Protein AF-A0AA39SAM7-F1 (afdb_monomer)

Foldseek 3Di:
DAKEKEKDQCQCQAVVHHDPPPPDDRIDIFIQDDDPVVVVVDDPVVVVVSVVVRRVPCHNVNSVVVVVVCVVPPDDDPQEDPVVRYAYEDEDQPDPQQVDDPPPHTDPDDDDDPVNAYARYWYWHNDDVPPRDIDIDHHHDPVVVVVQVVDPVNCVNPD

Nearest PDB structures (foldseek):
  6wao-assembly1_A  TM=9.197E-01  e=1.819E-10  Arabidopsis thaliana
  6wao-assembly1_B  TM=9.295E-01  e=3.252E-10  Arabidopsis thaliana
  6dd2-assembly2_B  TM=8.572E-01  e=1.061E-08  Selaginella moellendorffii
  8dqq-assembly1_B  TM=7.429E-01  e=1.371E-05  Arabidopsis thaliana
  8dqp-assembly1_B  TM=7.815E-01  e=7.344E-05  Arabidopsis thaliana

Radius of gyration: 17.54 Å; Cα contacts (8 Å, |Δi|>4): 197; chains: 1; bounding box: 41×41×41 Å

Mean predicted aligned error: 3.49 Å

Solvent-accessible surface area (backbone atoms only — not comparable to full-atom values): 9664 Å² total; per-residue (Å²): 112,32,36,45,27,39,64,41,76,39,38,84,40,34,83,80,57,50,61,93,78,61,83,70,94,50,66,48,77,49,76,44,74,46,50,59,70,58,60,74,75,47,60,71,66,58,59,52,47,53,53,48,53,54,62,69,65,56,36,36,68,48,53,51,49,53,50,53,55,34,73,76,53,76,72,80,82,86,81,58,31,92,82,77,38,36,38,40,44,37,81,47,46,85,50,71,71,63,71,59,56,91,82,83,52,66,56,90,77,88,83,83,63,73,94,74,66,42,41,30,29,34,36,37,32,47,32,89,84,75,79,79,51,68,42,72,53,75,35,55,52,69,72,60,43,52,53,55,73,68,30,68,78,60,49,74,80,57,132

Sequence (159 aa):
MTTFRMAVNCRHRLEPRLDPFYFGNAIQSIPTIAPAEELLSRDLSWGAGLLHKNVVAHSDATVRRGVAGWESEPRLFPLGNFDGASITMGSSPRFPMYNNDFGWGRPLAVRSGRANKFDGKISAFPGREENGSVDLEVVLAPDTMAALEDDFEFMQYVS

Secondary structure (DSSP, 8-state):
-EEEEEEEE-TTTSSSPPPTT--S--EEEEEEEE-HHHHHHS-HHHHHHHHHHHHHH--HHHHHHHHHHHHHS------S-TTS-EEEEEE-TTS-GGG--SSS-S-S-----GGG--TTEEEEEE-TTSSS-EEEEEE--HHHHHHHHT-HHHHTT--

pLDDT: mean 94.6, std 3.36, range [80.38, 98.31]

InterPro domains:
  IPR023213 Chloramphenicol acetyltransferase-like domain superfamily [G3DSA:3.30.559.10] (1-155)
  IPR051283 Secondary metabolite acyltransferase [PTHR31896] (2-156)

Structure (mmCIF, N/CA/C/O backbone):
data_AF-A0AA39SAM7-F1
#
_entry.id   AF-A0AA39SAM7-F1
#
loop_
_atom_site.group_PDB
_atom_site.id
_atom_site.type_symbol
_atom_site.label_atom_id
_atom_site.label_alt_id
_atom_site.label_comp_id
_atom_site.label_asym_id
_atom_site.label_entity_id
_atom_site.label_seq_id
_atom_site.pdbx_PDB_ins_code
_atom_site.Cartn_x
_atom_site.Cartn_y
_atom_site.Cartn_z
_atom_site.occupancy
_atom_site.B_iso_or_equiv
_atom_site.auth_seq_id
_atom_site.auth_comp_id
_atom_site.auth_asym_id
_atom_site.auth_atom_id
_atom_site.pdbx_PDB_model_num
ATOM 1 N N . MET A 1 1 ? -11.788 16.789 0.415 1.00 94.19 1 MET A N 1
ATOM 2 C CA . MET A 1 1 ? -11.473 15.570 -0.361 1.00 94.19 1 MET A CA 1
ATOM 3 C C . MET A 1 1 ? -10.623 14.675 0.512 1.00 94.19 1 MET A C 1
ATOM 5 O O . MET A 1 1 ? -9.791 15.212 1.227 1.00 94.19 1 MET A O 1
ATOM 9 N N . THR A 1 2 ? -10.824 13.364 0.465 1.00 95.94 2 THR A N 1
ATOM 10 C CA . THR A 1 2 ? -9.931 12.379 1.082 1.00 95.94 2 THR A CA 1
ATOM 11 C C . THR A 1 2 ? -9.099 11.701 -0.000 1.00 95.94 2 THR A C 1
ATOM 13 O O . THR A 1 2 ? -9.538 11.571 -1.147 1.00 95.94 2 THR A O 1
ATOM 16 N N . THR A 1 3 ? -7.881 11.289 0.347 1.00 96.44 3 THR A N 1
ATOM 17 C CA . THR A 1 3 ? -6.936 10.669 -0.584 1.00 96.44 3 THR A CA 1
ATOM 18 C C . THR A 1 3 ? -6.468 9.322 -0.050 1.00 96.44 3 THR A C 1
ATOM 20 O O . THR A 1 3 ? -5.886 9.240 1.026 1.00 96.44 3 THR A O 1
ATOM 23 N N . PHE A 1 4 ? -6.627 8.264 -0.842 1.00 96.50 4 PHE A N 1
ATOM 24 C CA . PHE A 1 4 ? -6.044 6.954 -0.566 1.00 96.50 4 PHE A CA 1
ATOM 25 C C . PHE A 1 4 ? -4.927 6.656 -1.569 1.00 96.50 4 PHE A C 1
ATOM 27 O O . PHE A 1 4 ? -5.167 6.532 -2.773 1.00 96.50 4 PHE A O 1
ATOM 34 N N . ARG A 1 5 ? -3.686 6.550 -1.091 1.00 95.81 5 ARG A N 1
ATOM 35 C CA . ARG A 1 5 ? -2.494 6.301 -1.912 1.00 95.81 5 ARG A CA 1
ATOM 36 C C . ARG A 1 5 ? -2.093 4.836 -1.827 1.00 95.81 5 ARG A C 1
ATOM 38 O O . ARG A 1 5 ? -1.664 4.374 -0.774 1.00 95.81 5 ARG A O 1
ATOM 45 N N . MET A 1 6 ? -2.161 4.122 -2.948 1.00 94.69 6 MET A N 1
ATOM 46 C CA . MET A 1 6 ? -1.630 2.758 -3.048 1.00 94.69 6 MET A CA 1
ATOM 47 C C . MET A 1 6 ? -0.223 2.762 -3.638 1.00 94.69 6 MET A C 1
ATOM 49 O O . MET A 1 6 ? 0.039 3.462 -4.617 1.00 94.69 6 MET A O 1
ATOM 53 N N . ALA A 1 7 ? 0.667 1.942 -3.083 1.00 94.38 7 ALA A N 1
ATOM 54 C CA . ALA A 1 7 ? 1.918 1.586 -3.738 1.00 94.38 7 ALA A CA 1
ATOM 55 C C . ALA A 1 7 ? 1.677 0.487 -4.786 1.00 94.38 7 ALA A C 1
ATOM 57 O O . ALA A 1 7 ? 1.133 -0.575 -4.482 1.00 94.38 7 ALA A O 1
ATOM 58 N N . VAL A 1 8 ? 2.110 0.722 -6.022 1.00 95.44 8 VAL A N 1
ATOM 59 C CA . VAL A 1 8 ? 1.995 -0.228 -7.133 1.00 95.44 8 VAL A CA 1
ATOM 60 C C . VAL A 1 8 ? 3.372 -0.737 -7.515 1.00 95.44 8 VAL A C 1
ATOM 62 O O . VAL A 1 8 ? 4.281 0.049 -7.754 1.00 95.44 8 VAL A O 1
ATOM 65 N N . ASN A 1 9 ? 3.516 -2.059 -7.611 1.00 95.38 9 ASN A N 1
ATOM 66 C CA . ASN A 1 9 ? 4.702 -2.691 -8.180 1.00 95.38 9 ASN A CA 1
ATOM 67 C C . ASN A 1 9 ? 4.675 -2.552 -9.710 1.00 95.38 9 ASN A C 1
ATOM 69 O O . ASN A 1 9 ? 3.797 -3.111 -10.367 1.00 95.38 9 ASN A O 1
ATOM 73 N N . CYS A 1 10 ? 5.640 -1.830 -10.273 1.00 97.19 10 CYS A N 1
ATOM 74 C CA . CYS A 1 10 ? 5.711 -1.537 -11.703 1.00 97.19 10 CYS A CA 1
ATOM 75 C C . CYS A 1 10 ? 6.446 -2.619 -12.511 1.00 97.19 10 CYS A C 1
ATOM 77 O O . CYS A 1 10 ? 6.347 -2.614 -13.734 1.00 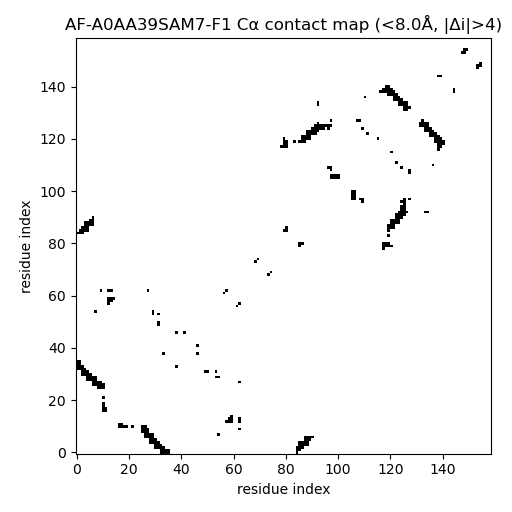97.19 10 CYS A O 1
ATOM 79 N N . ARG A 1 11 ? 7.151 -3.566 -11.867 1.00 96.69 11 ARG A N 1
ATOM 80 C CA . ARG A 1 11 ? 8.005 -4.558 -12.562 1.00 96.69 11 ARG A CA 1
ATOM 81 C C . ARG A 1 11 ? 7.265 -5.352 -13.637 1.00 96.69 11 ARG A C 1
ATOM 83 O O . ARG A 1 11 ? 7.768 -5.508 -14.742 1.00 96.69 11 ARG A O 1
ATOM 90 N N . HIS A 1 12 ? 6.058 -5.810 -13.315 1.00 95.56 12 HIS A N 1
ATOM 91 C CA . HIS A 1 12 ? 5.212 -6.606 -14.209 1.00 95.56 12 HIS A CA 1
ATOM 92 C C . HIS A 1 12 ? 4.308 -5.757 -15.116 1.00 95.56 12 HIS A C 1
ATOM 94 O O . HIS A 1 12 ? 3.526 -6.319 -15.877 1.00 95.56 12 HIS A O 1
ATOM 100 N N . ARG A 1 13 ? 4.356 -4.425 -14.984 1.00 96.38 13 ARG A N 1
ATOM 101 C CA . ARG A 1 13 ? 3.512 -3.484 -15.739 1.00 96.38 13 ARG A CA 1
ATOM 102 C C . ARG A 1 13 ? 4.235 -2.840 -16.908 1.00 96.38 13 ARG A C 1
ATOM 104 O O . ARG A 1 13 ? 3.563 -2.330 -17.793 1.00 96.38 13 ARG A O 1
ATOM 111 N N . LEU A 1 14 ? 5.563 -2.815 -16.862 1.00 97.44 14 LEU A N 1
ATOM 112 C CA . LEU A 1 14 ? 6.403 -2.318 -17.941 1.00 97.44 14 LEU A CA 1
ATOM 113 C C . LEU A 1 14 ? 6.487 -3.343 -19.072 1.00 97.44 14 LEU A C 1
ATOM 115 O O . LEU A 1 14 ? 6.446 -4.544 -18.814 1.00 97.44 14 LEU A O 1
ATOM 119 N N . GLU A 1 15 ? 6.658 -2.859 -20.299 1.00 97.12 15 GLU A N 1
ATOM 120 C CA . GLU A 1 15 ? 6.979 -3.689 -21.459 1.00 97.12 15 GLU A CA 1
ATOM 121 C C . GLU A 1 15 ? 8.267 -3.182 -22.144 1.00 97.12 15 GLU A C 1
ATOM 123 O O . GLU A 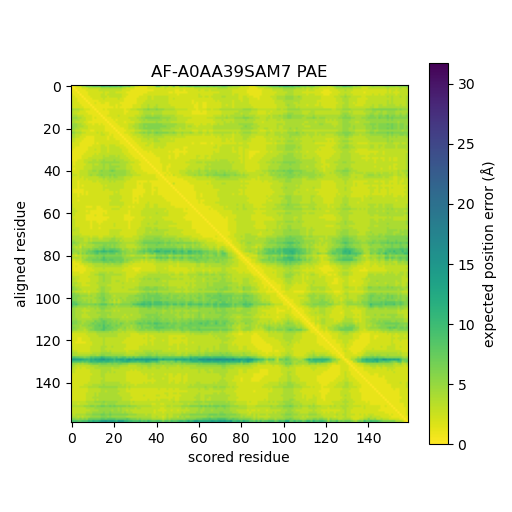1 15 ? 8.315 -2.019 -22.562 1.00 97.12 15 GLU A O 1
ATOM 128 N N . PRO A 1 16 ? 9.336 -4.005 -22.228 1.00 96.62 16 PRO A N 1
ATOM 129 C CA . PRO A 1 16 ? 9.445 -5.348 -21.651 1.00 96.62 16 PRO A CA 1
ATOM 130 C C . PRO A 1 16 ? 9.396 -5.320 -20.117 1.00 96.62 16 PRO A C 1
ATOM 132 O O . PRO A 1 16 ? 9.840 -4.358 -19.481 1.00 96.62 16 PRO A O 1
ATOM 135 N N . ARG A 1 17 ? 8.858 -6.392 -19.527 1.00 97.62 17 ARG A N 1
ATOM 136 C CA . ARG A 1 17 ? 8.807 -6.558 -18.068 1.00 97.62 17 ARG A CA 1
ATOM 137 C C . ARG A 1 17 ? 10.206 -6.494 -17.473 1.00 97.62 17 ARG A C 1
ATOM 139 O O . ARG A 1 17 ? 11.160 -7.024 -18.042 1.00 97.62 17 ARG A O 1
ATOM 146 N N . LEU A 1 18 ? 10.313 -5.876 -16.299 1.00 97.31 18 LEU A N 1
ATOM 147 C CA . LEU A 1 18 ? 11.555 -5.925 -15.536 1.00 97.31 18 LEU A CA 1
ATOM 148 C C . LEU A 1 18 ? 11.791 -7.341 -15.016 1.00 97.31 18 LEU A C 1
ATOM 150 O O . LEU A 1 18 ? 10.842 -8.084 -14.749 1.00 97.31 18 LEU A O 1
ATOM 154 N N . ASP A 1 19 ? 13.066 -7.670 -14.821 1.00 96.44 19 ASP A N 1
ATOM 155 C CA . ASP A 1 19 ? 13.468 -8.926 -14.203 1.00 96.44 19 ASP A CA 1
ATOM 156 C C . ASP A 1 19 ? 12.748 -9.114 -12.848 1.00 96.44 19 ASP A C 1
ATOM 158 O O . ASP A 1 19 ? 12.694 -8.165 -12.048 1.00 96.44 19 ASP A O 1
ATOM 162 N N . PRO A 1 20 ? 12.179 -10.301 -12.559 1.00 92.00 20 PRO A N 1
ATOM 163 C CA . PRO A 1 20 ? 11.525 -10.574 -11.280 1.00 92.00 20 PRO A CA 1
ATOM 164 C C . PRO A 1 20 ? 12.414 -10.303 -10.057 1.00 92.00 20 PRO A C 1
ATOM 166 O O . PRO A 1 20 ? 11.898 -9.916 -9.007 1.00 92.00 20 PRO A O 1
ATOM 169 N N . PHE A 1 21 ? 13.733 -10.449 -10.203 1.00 93.81 21 PHE A N 1
ATOM 170 C CA . PHE A 1 21 ? 14.752 -10.217 -9.180 1.00 93.81 21 PHE A CA 1
ATOM 171 C C . PHE A 1 21 ? 15.395 -8.827 -9.256 1.00 93.81 21 PHE A C 1
ATOM 173 O O . PHE A 1 21 ? 16.347 -8.554 -8.523 1.00 93.81 21 PHE A O 1
ATOM 180 N N . TYR A 1 22 ? 14.883 -7.911 -10.088 1.00 96.31 22 TYR A N 1
ATOM 181 C CA . TYR A 1 22 ? 15.330 -6.519 -10.090 1.00 96.31 22 TYR A CA 1
ATOM 182 C C . TYR A 1 22 ? 15.210 -5.922 -8.680 1.00 96.31 22 TYR A C 1
ATOM 184 O O . TYR A 1 22 ? 14.101 -5.704 -8.178 1.00 96.31 22 TYR A O 1
ATOM 192 N N . PHE A 1 23 ? 16.351 -5.643 -8.043 1.00 94.88 23 PHE A N 1
ATOM 193 C CA . PHE A 1 23 ? 16.403 -5.233 -6.635 1.00 94.88 23 PHE A CA 1
ATOM 194 C C . PHE A 1 23 ? 16.131 -3.733 -6.420 1.00 94.88 23 PHE A C 1
ATOM 196 O O . PHE A 1 23 ? 15.889 -3.305 -5.293 1.00 94.88 23 PHE A O 1
ATOM 203 N N . GLY A 1 24 ? 16.149 -2.930 -7.488 1.00 96.56 24 GLY A N 1
ATOM 204 C CA . GLY A 1 24 ? 15.934 -1.487 -7.406 1.00 96.56 24 GLY A CA 1
ATOM 205 C C . GLY A 1 24 ? 14.481 -1.080 -7.134 1.00 96.56 24 GLY A C 1
ATOM 206 O O . GLY A 1 24 ? 13.555 -1.895 -7.057 1.00 96.56 24 GLY A O 1
ATOM 207 N N . ASN A 1 25 ? 14.256 0.229 -7.026 1.00 94.69 25 ASN A N 1
ATOM 208 C CA . ASN A 1 25 ? 12.919 0.788 -6.850 1.00 94.69 25 ASN A CA 1
ATOM 209 C C . ASN A 1 25 ? 12.159 0.792 -8.182 1.00 94.69 25 ASN A C 1
ATOM 211 O O . ASN A 1 25 ? 12.452 1.574 -9.077 1.00 94.69 25 ASN A O 1
ATOM 215 N N . ALA A 1 26 ? 11.153 -0.070 -8.288 1.00 96.19 26 ALA A N 1
ATOM 216 C CA . ALA A 1 26 ? 10.192 -0.096 -9.390 1.00 96.19 26 ALA A CA 1
ATOM 217 C C . ALA A 1 26 ? 8.776 -0.041 -8.809 1.00 96.19 26 ALA A C 1
ATOM 219 O O . ALA A 1 26 ? 7.999 -0.994 -8.911 1.00 96.19 26 ALA A O 1
ATOM 220 N N . ILE A 1 27 ? 8.493 1.057 -8.111 1.00 94.88 27 ILE A N 1
ATOM 221 C CA . ILE A 1 27 ? 7.217 1.316 -7.454 1.00 94.88 27 ILE A CA 1
ATOM 222 C C . ILE A 1 27 ? 6.740 2.731 -7.769 1.00 94.88 27 ILE A C 1
ATOM 224 O O . ILE A 1 27 ? 7.549 3.651 -7.871 1.00 94.88 27 ILE A O 1
ATOM 228 N N . GLN A 1 28 ? 5.430 2.913 -7.884 1.00 95.38 28 GLN A N 1
ATOM 229 C CA . GLN A 1 28 ? 4.807 4.233 -7.979 1.00 95.38 28 GLN A CA 1
ATOM 230 C C . GLN A 1 28 ? 3.630 4.333 -7.012 1.00 95.38 28 GLN A C 1
ATOM 232 O O . GLN A 1 28 ? 3.009 3.331 -6.656 1.00 95.38 28 GLN A O 1
ATOM 237 N N . SER A 1 29 ? 3.337 5.553 -6.570 1.00 94.12 29 SER A N 1
ATOM 238 C CA . SER A 1 29 ? 2.155 5.844 -5.765 1.00 94.12 29 SER A CA 1
ATOM 239 C C . SER A 1 29 ? 1.012 6.276 -6.672 1.00 94.12 29 SER A C 1
ATOM 241 O O . SER A 1 29 ? 1.179 7.207 -7.461 1.00 94.12 29 SER A O 1
ATOM 243 N N . ILE A 1 30 ? -0.145 5.629 -6.540 1.00 95.00 30 ILE A N 1
ATOM 244 C CA . ILE A 1 30 ? -1.366 6.012 -7.251 1.00 95.00 30 ILE A CA 1
ATOM 245 C C . ILE A 1 30 ? -2.395 6.571 -6.254 1.00 95.00 30 ILE A C 1
ATOM 247 O O . ILE A 1 30 ? -2.932 5.823 -5.432 1.00 95.00 30 ILE A O 1
ATOM 251 N N . PRO A 1 31 ? -2.643 7.894 -6.247 1.00 94.94 31 PRO A N 1
ATOM 252 C CA . PRO A 1 31 ? -3.681 8.480 -5.410 1.00 94.94 31 PRO A CA 1
ATOM 253 C C . PRO A 1 31 ? -5.062 8.207 -6.006 1.00 94.94 31 PRO A C 1
ATOM 255 O O . PRO A 1 31 ? -5.274 8.372 -7.207 1.00 94.94 31 PRO A O 1
ATOM 258 N N . THR A 1 32 ? -6.003 7.820 -5.154 1.00 97.25 32 THR A N 1
ATOM 259 C CA . THR A 1 32 ? -7.440 7.765 -5.445 1.00 97.25 32 THR A CA 1
ATOM 260 C C . THR A 1 32 ? -8.122 8.784 -4.546 1.00 97.25 32 THR A C 1
ATOM 262 O O . THR A 1 32 ? -7.844 8.802 -3.349 1.00 97.25 32 THR A O 1
ATOM 265 N N . ILE A 1 33 ? -8.956 9.651 -5.114 1.00 97.00 33 ILE A N 1
ATOM 266 C CA . ILE A 1 33 ? -9.545 10.794 -4.408 1.00 97.00 33 ILE A CA 1
ATOM 267 C C . ILE A 1 33 ? -11.065 10.664 -4.441 1.00 97.00 33 ILE A C 1
ATOM 269 O O . ILE A 1 33 ? -11.623 10.348 -5.491 1.00 97.00 33 ILE A O 1
ATOM 273 N N . ALA A 1 34 ? -11.715 10.935 -3.312 1.00 97.81 34 ALA A N 1
ATOM 274 C CA . ALA A 1 34 ? -13.168 11.020 -3.211 1.00 97.81 34 ALA A CA 1
ATOM 275 C C . ALA A 1 34 ? -13.589 12.058 -2.150 1.00 97.81 34 ALA A C 1
ATOM 277 O O . ALA A 1 34 ? -12.806 12.386 -1.253 1.00 97.81 34 ALA A O 1
ATOM 278 N N . PRO A 1 35 ? -14.808 12.614 -2.214 1.00 97.56 35 PRO A N 1
ATOM 279 C CA . PRO A 1 35 ? -15.399 13.328 -1.087 1.00 97.56 35 PRO A CA 1
ATOM 280 C C . PRO A 1 35 ? -15.626 12.378 0.100 1.00 97.56 35 PRO A C 1
ATOM 282 O O . PRO A 1 35 ? -16.055 11.241 -0.089 1.00 97.56 35 PRO A O 1
ATOM 285 N N . ALA A 1 36 ? -15.382 12.848 1.328 1.00 96.19 36 ALA A N 1
ATOM 286 C CA . ALA A 1 36 ? -15.630 12.044 2.531 1.00 96.19 36 ALA A CA 1
ATOM 287 C C . ALA A 1 36 ? -17.114 11.662 2.650 1.00 96.19 36 ALA A C 1
ATOM 289 O O . ALA A 1 36 ? -17.439 10.515 2.925 1.00 96.19 36 ALA A O 1
ATOM 290 N N . GLU A 1 37 ? -18.007 12.611 2.358 1.00 96.88 37 GLU A N 1
ATOM 291 C CA . GLU A 1 37 ? -19.458 12.394 2.337 1.00 96.88 37 GLU A CA 1
ATOM 292 C C . GLU A 1 37 ? -19.884 11.300 1.346 1.00 96.88 37 GLU A C 1
ATOM 294 O O . GLU A 1 37 ? -20.808 10.536 1.616 1.00 96.88 37 GLU A O 1
ATOM 299 N N . GLU A 1 38 ? -19.196 11.183 0.208 1.00 97.19 38 GLU A N 1
ATOM 300 C CA . GLU A 1 38 ? -19.523 10.177 -0.798 1.00 97.19 38 GLU A CA 1
ATOM 301 C C . GLU A 1 38 ? -19.018 8.799 -0.366 1.00 97.19 38 GLU A C 1
ATOM 303 O O . GLU A 1 38 ? -19.735 7.819 -0.519 1.00 97.19 38 GLU A O 1
ATOM 308 N N . LEU A 1 39 ? -17.834 8.720 0.250 1.00 96.00 39 LEU A N 1
ATOM 309 C CA . LEU A 1 39 ? -17.346 7.471 0.842 1.00 96.00 39 LEU A CA 1
ATOM 310 C C . LEU A 1 39 ? -18.263 6.963 1.961 1.00 96.00 39 LEU A C 1
ATOM 312 O O . LEU A 1 39 ? -18.526 5.769 2.010 1.00 96.00 39 LEU A O 1
ATOM 316 N N . LEU A 1 40 ? -18.764 7.854 2.821 1.00 95.38 40 LEU A N 1
ATOM 317 C CA . LEU A 1 40 ? -19.624 7.495 3.957 1.00 95.38 40 LEU A CA 1
ATOM 318 C C . LEU A 1 40 ? -21.068 7.156 3.555 1.00 95.38 40 LEU A C 1
ATOM 320 O O . LEU A 1 40 ? -21.768 6.473 4.293 1.00 95.38 40 LEU A O 1
ATOM 324 N N . SER A 1 41 ? -21.539 7.642 2.404 1.00 96.94 41 SER A N 1
ATOM 325 C CA . SER A 1 41 ? -22.912 7.404 1.929 1.00 96.94 41 SER A CA 1
ATOM 326 C C . SER A 1 41 ? -23.049 6.204 0.987 1.00 96.94 41 SER A C 1
ATOM 328 O O . SER A 1 41 ? -24.158 5.884 0.552 1.00 96.94 41 SER A O 1
ATOM 330 N N . ARG A 1 42 ? -21.940 5.543 0.638 1.00 96.81 42 ARG A N 1
ATOM 331 C CA . ARG A 1 42 ? -21.884 4.412 -0.298 1.00 96.81 42 ARG A CA 1
ATOM 332 C C . ARG A 1 42 ? -21.396 3.156 0.416 1.00 96.81 42 ARG A C 1
ATOM 334 O O . ARG A 1 42 ? -20.784 3.222 1.472 1.00 96.81 42 ARG A O 1
ATOM 341 N N . ASP A 1 43 ? -21.642 2.000 -0.189 1.00 95.75 43 ASP A N 1
ATOM 342 C CA . ASP A 1 43 ? -21.097 0.743 0.318 1.00 95.75 43 ASP A CA 1
ATOM 343 C C . ASP A 1 43 ? -19.578 0.609 0.071 1.00 95.75 43 ASP A C 1
ATOM 345 O O . ASP A 1 43 ? -18.983 1.280 -0.781 1.00 95.75 43 ASP A O 1
ATOM 349 N N . LEU A 1 44 ? -18.946 -0.327 0.789 1.00 94.75 44 LEU A N 1
ATOM 350 C CA . LEU A 1 44 ? -17.514 -0.629 0.660 1.00 94.75 44 LEU A CA 1
ATOM 351 C C . LEU A 1 44 ? -17.111 -1.019 -0.773 1.00 94.75 44 LEU A C 1
ATOM 353 O O . LEU A 1 44 ? -15.978 -0.768 -1.197 1.00 94.75 44 LEU A O 1
ATOM 357 N N . SER A 1 45 ? -18.027 -1.626 -1.537 1.00 96.88 45 SER A N 1
ATOM 358 C CA . SER A 1 45 ? -17.757 -2.083 -2.902 1.00 96.88 45 SER A CA 1
ATOM 359 C C . SER A 1 45 ? -17.538 -0.911 -3.858 1.00 96.88 45 SER A C 1
ATOM 361 O O . SER A 1 45 ? -16.704 -1.003 -4.762 1.00 96.88 45 SER A O 1
ATOM 363 N N . TRP A 1 46 ? -18.205 0.221 -3.623 1.00 97.81 46 TRP A N 1
ATOM 364 C CA . TRP A 1 46 ? -17.999 1.443 -4.389 1.00 97.81 46 TRP A CA 1
ATOM 365 C C . TRP A 1 46 ? -16.571 1.978 -4.222 1.00 97.81 46 TRP A C 1
ATOM 367 O O . TRP A 1 46 ? -15.875 2.200 -5.220 1.00 97.81 46 TRP A O 1
ATOM 377 N N . GLY A 1 47 ? -16.098 2.101 -2.976 1.00 97.00 47 GLY A N 1
ATOM 378 C CA . GLY A 1 47 ? -14.728 2.522 -2.671 1.00 97.00 47 GLY A CA 1
ATOM 379 C C . GLY A 1 47 ? -13.688 1.552 -3.242 1.00 97.00 47 GLY A C 1
ATOM 380 O O . GLY A 1 47 ? -12.752 1.967 -3.932 1.00 97.00 47 GLY A O 1
ATOM 381 N N . ALA A 1 48 ? -13.900 0.245 -3.061 1.00 97.19 48 ALA A N 1
ATOM 382 C CA . ALA A 1 48 ? -13.068 -0.791 -3.675 1.00 97.19 48 ALA A CA 1
ATOM 383 C C . ALA A 1 48 ? -13.051 -0.688 -5.212 1.00 97.19 48 ALA A C 1
ATOM 385 O O . ALA A 1 48 ? -12.002 -0.851 -5.840 1.00 97.19 48 ALA A O 1
ATOM 386 N N . GLY A 1 49 ? -14.187 -0.349 -5.824 1.00 98.31 49 GLY A N 1
ATOM 387 C CA . GLY A 1 49 ? -14.321 -0.106 -7.256 1.00 98.31 49 GLY A CA 1
ATOM 388 C C . GLY A 1 49 ? -13.491 1.082 -7.746 1.00 98.31 49 GLY A C 1
ATOM 389 O O . GLY A 1 49 ? -12.872 0.990 -8.810 1.00 98.31 49 GLY A O 1
ATOM 390 N N . LEU A 1 50 ? -13.420 2.179 -6.983 1.00 97.94 50 LEU A N 1
ATOM 391 C CA . LEU A 1 50 ? -12.550 3.319 -7.303 1.00 97.94 50 LEU A CA 1
ATOM 392 C C . LEU A 1 50 ? -11.071 2.923 -7.276 1.00 97.94 50 LEU A C 1
ATOM 394 O O . LEU A 1 50 ? -10.338 3.203 -8.230 1.00 97.94 50 LEU A O 1
ATOM 398 N N . LEU A 1 51 ? -10.649 2.220 -6.221 1.00 97.38 51 LEU A N 1
ATOM 399 C CA . LEU A 1 51 ? -9.280 1.718 -6.092 1.00 97.38 51 LEU A CA 1
ATOM 400 C C . LEU A 1 51 ? -8.933 0.775 -7.253 1.00 97.38 51 LEU A C 1
ATOM 402 O O . LEU A 1 51 ? -7.895 0.932 -7.897 1.00 97.38 51 LEU A O 1
ATOM 406 N N . HIS A 1 52 ? -9.825 -0.167 -7.570 1.00 97.75 52 HIS A N 1
ATOM 407 C CA . HIS A 1 52 ? -9.640 -1.123 -8.659 1.00 97.75 52 HIS A CA 1
ATOM 408 C C . HIS A 1 52 ? -9.481 -0.431 -10.017 1.00 97.75 52 HIS A C 1
ATOM 410 O O . HIS A 1 52 ? -8.526 -0.722 -10.740 1.00 97.75 52 HIS A O 1
ATOM 416 N N . LYS A 1 53 ? -10.361 0.525 -10.349 1.00 97.75 53 LYS A N 1
ATOM 417 C CA . LYS A 1 53 ? -10.273 1.304 -11.596 1.00 97.75 53 LYS A CA 1
ATOM 418 C C . LYS A 1 53 ? -8.913 1.991 -11.732 1.00 97.75 53 LYS A C 1
ATOM 420 O O . LYS A 1 53 ? -8.297 1.914 -12.794 1.00 97.75 53 LYS A O 1
ATOM 425 N N . ASN A 1 54 ? -8.417 2.602 -10.656 1.00 96.94 54 ASN A N 1
ATOM 426 C CA . ASN A 1 54 ? -7.117 3.272 -10.652 1.00 96.94 54 ASN A CA 1
ATOM 427 C C . ASN A 1 54 ? -5.952 2.281 -10.856 1.00 96.94 54 ASN A C 1
ATOM 429 O O . ASN A 1 54 ? -5.064 2.502 -11.679 1.00 96.94 54 ASN A O 1
ATOM 433 N N . VAL A 1 55 ? -5.989 1.132 -10.171 1.00 95.75 55 VAL A N 1
ATOM 434 C CA . VAL A 1 55 ? -4.984 0.062 -10.311 1.00 95.75 55 VAL A CA 1
ATOM 435 C C . VAL A 1 55 ? -4.961 -0.509 -11.729 1.00 95.75 55 VAL A C 1
ATOM 437 O O . VAL A 1 55 ? -3.878 -0.764 -12.258 1.00 95.75 55 VAL A O 1
ATOM 440 N N . VAL A 1 56 ? -6.116 -0.725 -12.359 1.00 96.62 56 VAL A N 1
ATOM 441 C CA . VAL A 1 56 ? -6.204 -1.257 -13.731 1.00 96.62 56 VAL A CA 1
ATOM 442 C C . VAL A 1 56 ? -5.701 -0.238 -14.756 1.00 96.62 56 VAL A C 1
ATOM 444 O O . VAL A 1 56 ? -4.964 -0.606 -15.667 1.00 96.62 56 VAL A O 1
ATOM 447 N N . ALA A 1 57 ? -6.012 1.049 -14.579 1.00 96.44 57 ALA A N 1
ATOM 448 C CA . ALA A 1 57 ? -5.587 2.117 -15.488 1.00 96.44 57 ALA A CA 1
ATOM 449 C C . ALA A 1 57 ? -4.063 2.385 -15.488 1.00 96.44 57 ALA A C 1
ATOM 451 O O . ALA A 1 57 ? -3.533 3.049 -16.388 1.00 96.44 57 ALA A O 1
ATOM 452 N N . HIS A 1 58 ? -3.331 1.881 -14.492 1.00 97.44 58 HIS A N 1
ATOM 453 C CA . HIS A 1 58 ? -1.898 2.121 -14.327 1.00 97.44 58 HIS A CA 1
ATOM 454 C C . HIS A 1 58 ? -1.017 1.231 -15.236 1.00 97.44 58 HIS A C 1
ATOM 456 O O . HIS A 1 58 ? -0.289 0.358 -14.773 1.00 97.44 58 HIS A O 1
ATOM 462 N N . SER A 1 59 ? -1.110 1.412 -16.550 1.00 97.62 59 SER A N 1
ATOM 463 C CA . SER A 1 59 ? -0.377 0.652 -17.580 1.00 97.62 59 SER A CA 1
ATOM 464 C C . SER A 1 59 ? 1.104 1.047 -17.731 1.00 97.62 59 SER A C 1
ATOM 466 O O . SER A 1 59 ? 1.536 2.034 -17.137 1.00 97.62 59 SER A O 1
ATOM 468 N N . ASP A 1 60 ? 1.864 0.332 -18.580 1.00 98.25 60 ASP A N 1
ATOM 469 C CA . ASP A 1 60 ? 3.231 0.701 -19.015 1.00 98.25 60 ASP A CA 1
ATOM 470 C C . ASP A 1 60 ? 3.326 2.188 -19.397 1.00 98.25 60 ASP A C 1
ATOM 472 O O . ASP A 1 60 ? 4.142 2.933 -18.851 1.00 98.25 60 ASP A O 1
ATOM 476 N N . ALA A 1 61 ? 2.415 2.650 -20.258 1.00 98.25 61 ALA A N 1
ATOM 477 C CA . ALA A 1 61 ? 2.369 4.041 -20.690 1.00 98.25 61 ALA A CA 1
ATOM 478 C C . ALA A 1 61 ? 2.148 5.008 -19.513 1.00 98.25 61 ALA A C 1
ATOM 480 O O . ALA A 1 61 ? 2.760 6.073 -19.466 1.00 98.25 61 ALA A O 1
ATOM 481 N N . THR A 1 62 ? 1.296 4.650 -18.546 1.00 97.75 62 THR A N 1
ATOM 482 C CA . THR A 1 62 ? 1.074 5.461 -17.340 1.00 97.75 62 THR A CA 1
ATOM 483 C C . THR A 1 62 ? 2.320 5.500 -16.453 1.00 97.75 62 THR A C 1
ATOM 485 O O . THR A 1 62 ? 2.694 6.584 -16.007 1.00 97.75 62 THR A O 1
ATOM 488 N N . VAL A 1 63 ? 3.000 4.364 -16.258 1.00 98.00 63 VAL A N 1
ATOM 489 C CA . VAL A 1 63 ? 4.257 4.287 -15.495 1.00 98.00 63 VAL A CA 1
ATOM 490 C C . VAL A 1 63 ? 5.312 5.199 -16.120 1.00 98.00 63 VAL A C 1
ATOM 492 O O . VAL A 1 63 ? 5.886 6.041 -15.427 1.00 98.00 63 VAL A O 1
ATOM 495 N N . ARG A 1 64 ? 5.530 5.079 -17.436 1.00 97.94 64 ARG A N 1
ATOM 496 C CA . ARG A 1 64 ? 6.524 5.867 -18.184 1.00 97.94 64 ARG A CA 1
ATOM 497 C C . ARG A 1 64 ? 6.212 7.359 -18.179 1.00 97.94 64 ARG A C 1
ATOM 499 O O . ARG A 1 64 ? 7.117 8.156 -17.960 1.00 97.94 64 ARG A O 1
ATOM 506 N N . ARG A 1 65 ? 4.939 7.748 -18.338 1.00 97.81 65 ARG A N 1
ATOM 507 C CA . ARG A 1 65 ? 4.516 9.151 -18.169 1.00 97.81 65 ARG A CA 1
ATOM 508 C C . ARG A 1 65 ? 4.799 9.665 -16.759 1.00 97.81 65 ARG A C 1
ATOM 510 O O . ARG A 1 65 ? 5.227 10.804 -16.614 1.00 97.81 65 ARG A O 1
ATOM 517 N N . GLY A 1 66 ? 4.580 8.838 -15.736 1.00 95.69 66 GLY A N 1
ATOM 518 C CA . GLY A 1 66 ? 4.906 9.175 -14.351 1.00 95.69 66 GLY A CA 1
ATOM 519 C C . GLY A 1 66 ? 6.399 9.436 -14.143 1.00 95.69 66 GLY A C 1
ATOM 520 O O . GLY A 1 66 ? 6.752 10.407 -13.478 1.00 95.69 66 GLY A O 1
ATOM 521 N N . VAL A 1 67 ? 7.264 8.617 -14.754 1.00 96.38 67 VAL A N 1
ATOM 522 C CA . VAL A 1 67 ? 8.723 8.818 -14.741 1.00 96.38 67 VAL A CA 1
ATOM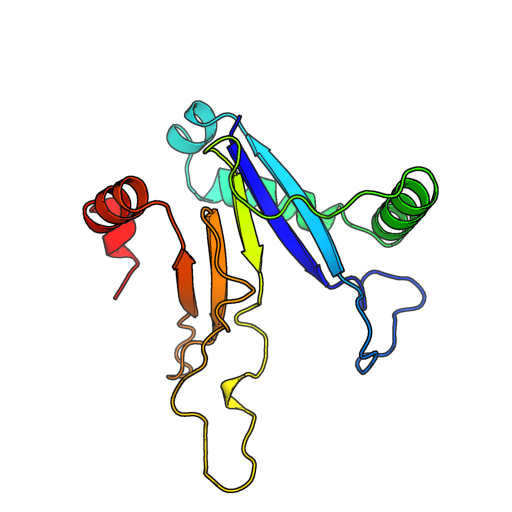 523 C C . VAL A 1 67 ? 9.094 10.117 -15.452 1.00 96.38 67 VAL A C 1
ATOM 525 O O . VAL A 1 67 ? 9.702 10.977 -14.828 1.00 96.38 67 VAL A O 1
ATOM 528 N N . ALA A 1 68 ? 8.646 10.310 -16.696 1.00 97.88 68 ALA A N 1
ATOM 529 C CA . ALA A 1 68 ? 8.954 11.514 -17.471 1.00 97.88 68 ALA A CA 1
ATOM 530 C C . ALA A 1 68 ? 8.495 12.802 -16.764 1.00 97.88 68 ALA A C 1
ATOM 532 O O . ALA A 1 68 ? 9.224 13.788 -16.726 1.00 97.88 68 ALA A O 1
ATOM 533 N N . GLY A 1 69 ? 7.305 12.784 -16.152 1.00 96.62 69 GLY A N 1
ATOM 534 C CA . GLY A 1 69 ? 6.789 13.919 -15.386 1.00 96.62 69 GLY A CA 1
ATOM 535 C C . GLY A 1 69 ? 7.539 14.179 -14.075 1.00 96.62 69 GLY A C 1
ATOM 536 O O . GLY A 1 69 ? 7.530 15.301 -13.576 1.00 96.62 69 GLY A O 1
ATOM 537 N N . TRP A 1 70 ? 8.175 13.163 -13.486 1.00 95.75 70 TRP A N 1
ATOM 538 C CA . TRP A 1 70 ? 9.076 13.359 -12.349 1.00 95.75 70 TRP A CA 1
ATOM 539 C C . TRP A 1 70 ? 10.453 13.855 -12.802 1.00 95.75 70 TRP A C 1
ATOM 541 O O . TRP A 1 70 ? 11.013 14.725 -12.153 1.00 95.75 70 TRP A O 1
ATOM 551 N N . GLU A 1 71 ? 10.982 13.369 -13.924 1.00 97.00 71 GLU A N 1
ATOM 552 C CA . GLU A 1 71 ? 12.256 13.840 -14.486 1.00 97.00 71 GLU A CA 1
ATOM 553 C C . GLU A 1 71 ? 12.189 15.312 -14.917 1.00 97.00 71 GLU A C 1
ATOM 555 O O . GLU A 1 71 ? 13.155 16.049 -14.729 1.00 97.00 71 GLU A O 1
ATOM 560 N N . SER A 1 72 ? 11.045 15.762 -15.451 1.00 98.12 72 SER A N 1
ATOM 561 C CA . SER A 1 72 ? 10.836 17.167 -15.821 1.00 98.12 72 SER A CA 1
ATOM 562 C C . SER A 1 72 ? 10.657 18.096 -14.620 1.00 98.12 72 SER A C 1
ATOM 564 O O . SER A 1 72 ? 11.017 19.267 -14.693 1.00 98.12 72 SER A O 1
ATOM 566 N N . GLU A 1 73 ? 10.071 17.592 -13.531 1.00 97.12 73 GLU A N 1
ATOM 567 C CA . GLU A 1 73 ? 9.819 18.357 -12.307 1.00 97.12 73 GLU A CA 1
ATOM 568 C C . GLU A 1 73 ? 10.042 17.470 -11.067 1.00 97.12 73 GLU A C 1
ATOM 570 O O . GLU A 1 73 ? 9.089 16.925 -10.480 1.00 97.12 73 GLU A O 1
ATOM 575 N N . PRO A 1 74 ? 11.318 17.285 -10.672 1.00 95.31 74 PRO A N 1
ATOM 576 C CA . PRO A 1 74 ? 11.666 16.410 -9.568 1.00 95.31 74 PRO A CA 1
ATOM 577 C C . PRO A 1 74 ? 11.077 16.916 -8.261 1.00 95.31 74 PRO A C 1
ATOM 579 O O . PRO A 1 74 ? 11.257 18.066 -7.862 1.00 95.31 74 PRO A O 1
ATOM 582 N N . ARG A 1 75 ? 10.396 16.017 -7.557 1.00 92.38 75 ARG A N 1
ATOM 583 C CA . ARG A 1 75 ? 9.792 16.294 -6.253 1.00 92.38 75 ARG A CA 1
ATOM 584 C C . ARG A 1 75 ? 9.992 15.130 -5.305 1.00 92.38 75 ARG A C 1
ATOM 586 O O . ARG A 1 75 ? 10.085 13.973 -5.726 1.00 92.38 75 ARG A O 1
ATOM 593 N N . LEU A 1 76 ? 10.033 15.453 -4.018 1.00 89.50 76 LEU A N 1
ATOM 594 C CA . LEU A 1 76 ? 10.032 14.453 -2.962 1.00 89.50 76 LEU A CA 1
ATOM 595 C C . LEU A 1 76 ? 8.638 13.841 -2.828 1.00 89.50 76 LEU A C 1
ATOM 597 O O . LEU A 1 76 ? 7.621 14.499 -3.056 1.00 89.50 76 LEU A O 1
ATOM 601 N N . PHE A 1 77 ? 8.597 12.565 -2.455 1.00 84.31 77 PHE A N 1
ATOM 602 C CA . PHE A 1 77 ? 7.337 11.910 -2.141 1.00 84.31 77 PHE A CA 1
ATOM 603 C C . PHE A 1 77 ? 6.726 12.558 -0.884 1.00 84.31 77 PHE A C 1
ATOM 605 O O . PHE A 1 77 ? 7.433 12.667 0.122 1.00 84.31 77 PHE A O 1
ATOM 612 N N . PRO A 1 78 ? 5.449 12.991 -0.909 1.00 82.50 78 PRO A N 1
ATOM 613 C CA . PRO A 1 78 ? 4.814 13.617 0.245 1.00 82.50 78 PRO A CA 1
ATOM 614 C C . PRO A 1 78 ? 4.520 12.556 1.312 1.00 82.50 78 PRO A C 1
ATOM 616 O O . PRO A 1 78 ? 3.474 11.910 1.299 1.00 82.50 78 PRO A O 1
ATOM 619 N N . LEU A 1 79 ? 5.482 12.342 2.210 1.00 83.50 79 LEU A N 1
ATOM 620 C CA . LEU A 1 79 ? 5.352 11.462 3.369 1.00 83.50 79 LEU A CA 1
ATOM 621 C C . LEU A 1 79 ? 4.563 12.170 4.470 1.00 83.50 79 LEU A C 1
ATOM 623 O O . LEU A 1 79 ? 5.004 13.212 4.943 1.00 83.50 79 LEU A O 1
ATOM 627 N N . GLY A 1 80 ? 3.451 11.581 4.907 1.00 86.25 80 GLY A N 1
ATOM 628 C CA . GLY A 1 80 ? 2.621 12.126 5.982 1.00 86.25 80 GLY A CA 1
ATOM 629 C C . GLY A 1 80 ? 1.162 12.330 5.586 1.00 86.25 80 GLY A C 1
ATOM 630 O O . GLY A 1 80 ? 0.773 12.134 4.433 1.00 86.25 80 GLY A O 1
ATOM 631 N N . ASN A 1 81 ? 0.384 12.769 6.568 1.00 91.06 81 ASN A N 1
ATOM 632 C CA . ASN A 1 81 ? -1.026 13.121 6.459 1.00 91.06 81 ASN A CA 1
ATOM 633 C C . ASN A 1 81 ? -1.222 14.616 6.772 1.00 91.06 81 ASN A C 1
ATOM 635 O O . ASN A 1 81 ? -1.891 14.999 7.724 1.00 91.06 81 ASN A O 1
ATOM 639 N N . PHE A 1 82 ? -0.556 15.486 6.004 1.00 86.88 82 PHE A N 1
ATOM 640 C CA . PHE A 1 82 ? -0.511 16.928 6.298 1.00 86.88 82 PHE A CA 1
ATOM 641 C C . PHE A 1 82 ? -1.876 17.624 6.228 1.00 86.88 82 PHE A C 1
ATOM 643 O O . PHE A 1 82 ? -2.063 18.657 6.863 1.00 86.88 82 PHE A O 1
ATOM 650 N N . ASP A 1 83 ? -2.806 17.084 5.440 1.00 90.19 83 ASP A N 1
ATOM 651 C CA . ASP A 1 83 ? -4.167 17.601 5.284 1.00 90.19 83 ASP A CA 1
ATOM 652 C C . ASP A 1 83 ? -5.183 16.917 6.212 1.00 90.19 83 ASP A C 1
ATOM 654 O O . ASP A 1 83 ? -6.367 17.248 6.165 1.00 90.19 83 ASP A O 1
ATOM 658 N N . GLY A 1 84 ? -4.741 15.963 7.041 1.00 93.12 84 GLY A N 1
ATOM 659 C CA . GLY A 1 84 ? -5.605 15.179 7.923 1.00 93.12 84 GLY A CA 1
ATOM 660 C C . GLY A 1 84 ? -6.548 14.214 7.192 1.00 93.12 84 GLY A C 1
ATOM 661 O O . GLY A 1 84 ? -7.359 13.560 7.840 1.00 93.12 84 GLY A O 1
ATOM 662 N N . ALA A 1 85 ? -6.467 14.114 5.861 1.00 94.69 85 ALA A N 1
ATOM 663 C CA . ALA A 1 85 ? -7.425 13.402 5.016 1.00 94.69 85 ALA A CA 1
ATOM 664 C C . ALA A 1 85 ? -6.755 12.423 4.032 1.00 94.69 85 ALA A C 1
ATOM 666 O O . ALA A 1 85 ? -7.365 12.006 3.042 1.00 94.69 85 ALA A O 1
ATOM 667 N N . SER A 1 86 ? -5.501 12.054 4.289 1.00 94.75 86 SER A N 1
ATOM 668 C CA . SER A 1 86 ? -4.661 11.235 3.421 1.00 94.75 86 SER A CA 1
ATOM 669 C C . SER A 1 86 ? -4.188 9.953 4.105 1.00 94.75 86 SER A C 1
ATOM 671 O O . SER A 1 86 ? -3.497 9.980 5.119 1.00 94.75 86 SER A O 1
ATOM 673 N N . ILE A 1 87 ? -4.464 8.812 3.472 1.00 95.38 87 ILE A N 1
ATOM 674 C CA . ILE A 1 87 ? -3.951 7.499 3.871 1.00 95.38 87 ILE A CA 1
ATOM 675 C C . ILE A 1 87 ? -2.966 6.983 2.823 1.00 95.38 87 ILE A C 1
ATOM 677 O O . ILE A 1 87 ? -3.203 7.077 1.617 1.00 95.38 87 ILE A O 1
ATOM 681 N N . THR A 1 88 ? -1.856 6.400 3.277 1.00 95.56 88 THR A N 1
ATOM 682 C CA . THR A 1 88 ? -0.848 5.755 2.430 1.00 95.56 88 THR A CA 1
ATOM 683 C C . THR A 1 88 ? -0.695 4.281 2.785 1.00 95.56 88 THR A C 1
ATOM 685 O O . THR A 1 88 ? -0.140 3.929 3.825 1.00 95.56 88 THR A O 1
ATOM 688 N N . MET A 1 89 ? -1.110 3.419 1.859 1.00 94.69 89 MET A N 1
ATOM 689 C CA . MET A 1 89 ? -0.987 1.967 1.942 1.00 94.69 89 MET A CA 1
ATOM 690 C C . MET A 1 89 ? 0.346 1.509 1.338 1.00 94.69 89 MET A C 1
ATOM 692 O O . MET A 1 89 ? 0.641 1.765 0.165 1.00 94.69 89 MET A O 1
ATOM 696 N N . GLY A 1 90 ? 1.151 0.806 2.131 1.00 93.25 90 GLY A N 1
ATOM 697 C CA . GLY A 1 90 ? 2.371 0.138 1.682 1.00 93.25 90 GLY A CA 1
ATOM 698 C C . GLY A 1 90 ? 2.408 -1.342 2.055 1.00 93.25 90 GLY A C 1
ATOM 699 O O . GLY A 1 90 ? 1.506 -1.861 2.708 1.00 93.25 90 GLY A O 1
ATOM 700 N N . SER A 1 91 ? 3.500 -2.009 1.667 1.00 93.19 91 SER A N 1
ATOM 701 C CA . SER A 1 91 ? 3.642 -3.467 1.787 1.00 93.19 91 SER A CA 1
ATOM 702 C C . SER A 1 91 ? 2.526 -4.219 1.035 1.00 93.19 91 SER A C 1
ATOM 704 O O . SER A 1 91 ? 1.771 -3.636 0.256 1.00 93.19 91 SER A O 1
ATOM 706 N N . SER A 1 92 ? 2.483 -5.539 1.166 1.00 92.75 92 SER A N 1
ATOM 707 C CA . SER A 1 92 ? 1.460 -6.386 0.561 1.00 92.75 92 SER A CA 1
ATOM 708 C C . SER A 1 92 ? 1.383 -7.708 1.320 1.00 92.75 92 SER A C 1
ATOM 710 O O . SER A 1 92 ? 2.428 -8.338 1.515 1.00 92.75 92 SER A O 1
ATOM 712 N N . PRO A 1 93 ? 0.174 -8.209 1.639 1.00 92.56 93 PRO A N 1
ATOM 713 C CA . PRO A 1 93 ? 0.020 -9.528 2.244 1.00 92.56 93 PRO A CA 1
ATOM 714 C C . PRO A 1 93 ? 0.425 -10.664 1.293 1.00 92.56 93 PRO A C 1
ATOM 716 O O . PRO A 1 93 ? 0.581 -11.802 1.705 1.00 92.56 93 PRO A O 1
ATOM 719 N N . ARG A 1 94 ? 0.638 -10.362 0.006 1.00 91.69 94 ARG A N 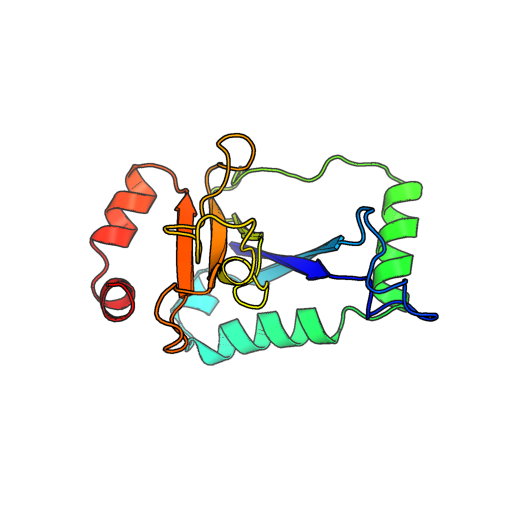1
ATOM 720 C CA . ARG A 1 94 ? 1.109 -11.331 -0.996 1.00 91.69 94 ARG A CA 1
ATOM 721 C C . ARG A 1 94 ? 2.616 -11.582 -0.937 1.00 91.69 94 ARG A C 1
ATOM 723 O O . ARG A 1 94 ? 3.111 -12.427 -1.676 1.00 91.69 94 ARG A O 1
ATOM 730 N N . PHE A 1 95 ? 3.364 -10.800 -0.160 1.00 91.31 95 PHE A N 1
ATOM 731 C CA . PHE A 1 95 ? 4.800 -11.018 -0.034 1.00 91.31 95 PHE A CA 1
ATOM 732 C C . PHE A 1 95 ? 5.081 -12.208 0.888 1.00 91.31 95 PHE A C 1
ATOM 734 O O . PHE A 1 95 ? 4.456 -12.306 1.944 1.00 91.31 95 PHE A O 1
ATOM 741 N N . PRO A 1 96 ? 6.025 -13.096 0.526 1.00 91.25 96 PRO A N 1
ATOM 742 C CA . PRO A 1 96 ? 6.262 -14.359 1.225 1.00 91.25 96 PRO A CA 1
ATOM 743 C C . PRO A 1 96 ? 7.096 -14.155 2.502 1.00 91.25 96 PRO A C 1
ATOM 745 O O . PRO A 1 96 ? 8.155 -14.750 2.676 1.00 91.25 96 PRO A O 1
ATOM 748 N N . MET A 1 97 ? 6.648 -13.270 3.395 1.00 91.88 97 MET A N 1
ATOM 749 C CA . MET A 1 97 ? 7.426 -12.828 4.557 1.00 91.88 97 MET A CA 1
ATOM 750 C C . MET A 1 97 ? 7.717 -13.974 5.536 1.00 91.88 97 MET A C 1
ATOM 752 O O . MET A 1 97 ? 8.838 -14.084 6.028 1.00 91.88 97 MET A O 1
ATOM 756 N N . TYR A 1 98 ? 6.748 -14.865 5.760 1.00 94.12 98 TYR A N 1
ATOM 757 C CA . TYR A 1 98 ? 6.905 -16.036 6.629 1.00 94.12 98 TYR A CA 1
ATOM 758 C C . TYR A 1 98 ? 7.613 -17.225 5.962 1.00 94.12 98 TYR A C 1
ATOM 760 O O . TYR A 1 98 ? 7.877 -18.215 6.635 1.00 94.12 98 TYR A O 1
ATOM 768 N N . ASN A 1 99 ? 7.972 -17.132 4.677 1.00 92.06 99 ASN A N 1
ATOM 769 C CA . ASN A 1 99 ? 8.696 -18.201 3.976 1.00 92.06 99 ASN A CA 1
ATOM 770 C C . ASN A 1 99 ? 10.221 -18.077 4.143 1.00 92.06 99 ASN A C 1
ATOM 772 O O . ASN A 1 99 ? 10.965 -18.904 3.624 1.00 92.06 99 ASN A O 1
ATOM 776 N N . ASN A 1 100 ? 10.695 -17.032 4.828 1.00 90.88 100 ASN A N 1
ATOM 777 C CA . ASN A 1 100 ? 12.116 -16.800 5.059 1.00 90.88 100 ASN A CA 1
ATOM 778 C C . ASN A 1 100 ? 12.588 -17.604 6.279 1.00 90.88 100 ASN A C 1
ATO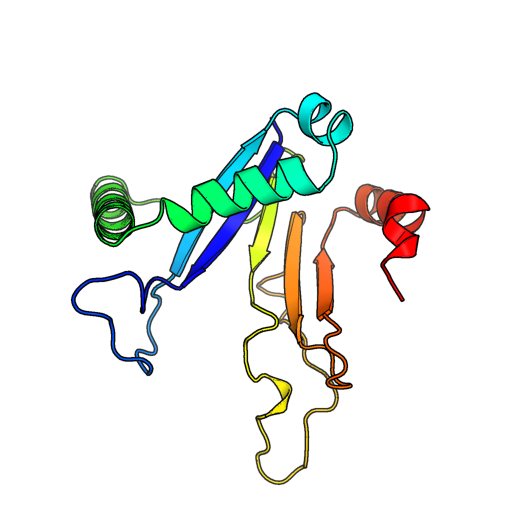M 780 O O . ASN A 1 100 ? 12.473 -17.131 7.409 1.00 90.88 100 ASN A O 1
ATOM 784 N N . ASP A 1 101 ? 13.118 -18.803 6.044 1.00 93.94 101 ASP A N 1
ATOM 785 C CA . ASP A 1 101 ? 13.780 -19.632 7.057 1.00 93.94 101 ASP A CA 1
ATOM 786 C C . ASP A 1 101 ? 15.281 -19.730 6.753 1.00 93.94 101 ASP A C 1
ATOM 788 O O . ASP A 1 101 ? 15.694 -20.226 5.705 1.00 93.94 101 ASP A O 1
ATOM 792 N N . PHE A 1 102 ? 16.096 -19.238 7.684 1.00 93.88 102 PHE A N 1
ATOM 793 C CA . PHE A 1 102 ? 17.559 -19.247 7.597 1.00 93.88 102 PHE A CA 1
ATOM 794 C C . PHE A 1 102 ? 18.202 -20.335 8.481 1.00 93.88 102 PHE A C 1
ATOM 796 O O . PHE A 1 102 ? 19.402 -20.283 8.742 1.00 93.88 102 PHE A O 1
ATOM 803 N N . GLY A 1 103 ? 17.418 -21.308 8.960 1.00 96.56 103 GLY A N 1
ATOM 804 C CA . GLY A 1 103 ? 17.848 -22.391 9.855 1.00 96.56 103 GLY A CA 1
ATOM 805 C C . GLY A 1 103 ? 17.327 -22.273 11.292 1.00 96.56 103 GLY A C 1
ATOM 806 O O . GLY A 1 103 ? 17.647 -23.117 12.127 1.00 96.56 103 GLY A O 1
ATOM 807 N N . TRP A 1 104 ? 16.521 -21.248 11.587 1.00 94.81 104 TRP A N 1
ATOM 808 C CA . TRP A 1 104 ? 15.893 -21.030 12.899 1.00 94.81 104 TRP A CA 1
ATOM 809 C C . TRP A 1 104 ? 14.400 -21.370 12.910 1.00 94.81 104 TRP A C 1
ATOM 811 O O . TRP A 1 104 ? 13.733 -21.188 13.930 1.00 94.81 104 TRP A O 1
ATOM 821 N N . GLY A 1 105 ? 13.878 -21.873 11.792 1.00 94.12 105 GLY A N 1
ATOM 822 C CA . GLY A 1 105 ? 12.464 -22.128 11.604 1.00 94.12 105 GLY A CA 1
ATOM 823 C C . GLY A 1 105 ? 11.715 -20.901 11.091 1.00 94.12 105 GLY A C 1
ATOM 824 O O . GLY A 1 105 ? 12.262 -19.820 10.854 1.00 94.12 105 GLY A O 1
ATOM 825 N N . ARG A 1 106 ? 10.408 -21.091 10.926 1.00 93.81 106 ARG A N 1
ATOM 826 C CA . ARG A 1 106 ? 9.475 -20.082 10.423 1.00 93.81 106 ARG A CA 1
ATOM 827 C C . ARG A 1 106 ? 9.481 -18.810 11.294 1.00 93.81 106 ARG A C 1
ATOM 829 O O . ARG A 1 106 ? 9.411 -18.938 12.519 1.00 93.81 106 ARG A O 1
ATOM 836 N N . PRO A 1 107 ? 9.464 -17.593 10.709 1.00 94.00 107 PRO A N 1
ATOM 837 C CA . PRO A 1 107 ? 9.434 -16.352 11.479 1.00 94.00 107 PRO A CA 1
ATOM 838 C C . PRO A 1 107 ? 8.280 -16.292 12.489 1.00 94.00 107 PRO A C 1
ATOM 840 O O . PRO A 1 107 ? 7.147 -16.692 12.206 1.00 94.00 107 PRO A O 1
ATOM 843 N N . LEU A 1 108 ? 8.564 -15.750 13.677 1.00 92.88 108 LEU A N 1
ATOM 844 C CA . LEU A 1 108 ? 7.557 -15.571 14.724 1.00 92.88 108 LEU A CA 1
ATOM 845 C C . LEU A 1 108 ? 6.599 -14.415 14.404 1.00 92.88 108 LEU A C 1
ATOM 847 O O . LEU A 1 108 ? 5.397 -14.546 14.594 1.00 92.88 108 LEU A O 1
ATOM 851 N N . ALA A 1 109 ? 7.120 -13.293 13.904 1.00 91.75 109 ALA A N 1
ATOM 852 C CA . ALA A 1 109 ? 6.334 -12.112 13.561 1.00 91.75 109 ALA A CA 1
ATOM 853 C C . ALA A 1 109 ? 7.023 -11.289 12.466 1.00 91.75 109 ALA A C 1
ATOM 855 O O . ALA A 1 109 ? 8.250 -11.290 12.356 1.00 91.75 109 ALA A O 1
ATOM 856 N N . VAL A 1 110 ? 6.228 -10.544 11.698 1.00 92.00 110 VAL A N 1
ATOM 857 C CA . VAL A 1 110 ? 6.697 -9.570 10.705 1.00 92.00 110 VAL A CA 1
ATOM 858 C C . VAL A 1 110 ? 6.302 -8.178 11.183 1.00 92.00 110 VAL A C 1
ATOM 860 O O . VAL A 1 110 ? 5.150 -7.953 11.555 1.00 92.00 110 VAL A O 1
ATOM 863 N N . ARG A 1 111 ? 7.261 -7.251 11.226 1.00 90.25 111 ARG A N 1
ATOM 864 C CA . ARG A 1 111 ? 7.062 -5.877 11.710 1.00 90.25 111 ARG A CA 1
ATOM 865 C C . ARG A 1 111 ? 7.820 -4.889 10.838 1.00 90.25 111 ARG A C 1
ATOM 867 O O . ARG A 1 111 ? 8.849 -5.242 10.259 1.00 90.25 111 ARG A O 1
ATOM 874 N N . SER A 1 112 ? 7.351 -3.644 10.772 1.00 90.56 112 SER A N 1
ATOM 875 C CA . SER A 1 112 ? 8.073 -2.569 10.078 1.00 90.56 112 SER A CA 1
ATOM 876 C C . SER A 1 112 ? 8.916 -1.697 11.018 1.00 90.56 112 SER A C 1
ATOM 878 O O . SER A 1 112 ? 8.603 -1.490 12.196 1.00 90.56 112 SER A O 1
ATOM 880 N N . GLY A 1 113 ? 10.011 -1.157 10.476 1.00 90.75 113 GLY A N 1
ATOM 881 C CA . GLY A 1 113 ? 10.902 -0.239 11.186 1.00 90.75 113 GLY A CA 1
ATOM 882 C C . GLY A 1 113 ? 10.303 1.161 11.376 1.00 90.75 113 GLY A C 1
ATOM 883 O O . GLY A 1 113 ? 9.504 1.634 10.569 1.00 90.75 113 GLY A O 1
ATOM 884 N N . ARG A 1 114 ? 10.747 1.864 12.428 1.00 89.94 114 ARG A N 1
ATOM 885 C CA . ARG A 1 114 ? 10.259 3.203 12.820 1.00 89.94 114 ARG A CA 1
ATOM 886 C C . ARG A 1 114 ? 10.326 4.248 11.701 1.00 89.94 114 ARG A C 1
ATOM 888 O O . ARG A 1 114 ? 9.454 5.102 11.633 1.00 89.94 114 ARG A O 1
ATOM 895 N N . ALA A 1 115 ? 11.327 4.173 10.823 1.00 87.00 115 ALA A N 1
ATOM 896 C CA . ALA A 1 115 ? 11.543 5.153 9.755 1.00 87.00 115 ALA A CA 1
ATOM 897 C C . ALA A 1 115 ? 10.384 5.250 8.742 1.00 87.00 115 ALA A C 1
ATOM 899 O O . ALA A 1 115 ? 10.288 6.237 8.023 1.00 87.00 115 ALA A O 1
ATOM 900 N N . ASN A 1 116 ? 9.506 4.245 8.684 1.00 85.00 116 ASN A N 1
ATOM 901 C CA . ASN A 1 116 ? 8.359 4.213 7.776 1.00 85.00 116 ASN A CA 1
ATOM 902 C C . ASN A 1 116 ? 7.021 4.462 8.498 1.00 85.00 116 ASN A C 1
ATOM 904 O O . ASN A 1 116 ? 5.973 4.180 7.923 1.00 85.00 116 ASN A O 1
ATOM 908 N N . LYS A 1 117 ? 7.047 4.930 9.755 1.00 92.12 117 LYS A N 1
ATOM 909 C CA . LYS A 1 117 ? 5.856 5.169 10.585 1.00 92.12 117 LYS A CA 1
ATOM 910 C C . LYS A 1 117 ? 5.572 6.666 10.676 1.00 92.12 117 LYS A C 1
ATOM 912 O O . LYS A 1 117 ? 6.404 7.424 11.167 1.00 92.12 117 LYS A O 1
ATOM 917 N N . PHE A 1 118 ? 4.401 7.070 10.202 1.00 93.81 118 PHE A N 1
ATOM 918 C CA . PHE A 1 118 ? 3.898 8.443 10.215 1.00 93.81 118 PHE A CA 1
ATOM 919 C C . PHE A 1 118 ? 2.365 8.412 10.215 1.00 93.81 118 PHE A C 1
ATOM 921 O O . PHE A 1 118 ? 1.786 7.398 9.831 1.00 93.81 118 PHE A O 1
ATOM 928 N N . ASP A 1 119 ? 1.722 9.500 10.639 1.00 95.75 119 ASP A N 1
ATOM 929 C CA . ASP A 1 119 ? 0.257 9.606 10.632 1.00 95.75 119 ASP A CA 1
ATOM 930 C C . ASP A 1 119 ? -0.323 9.356 9.229 1.00 95.75 119 ASP A C 1
ATOM 932 O O . ASP A 1 119 ? 0.177 9.893 8.240 1.00 95.75 119 ASP A O 1
ATOM 936 N N . GLY A 1 120 ? -1.347 8.509 9.143 1.00 95.69 120 GLY A N 1
ATOM 937 C CA . GLY A 1 120 ? -1.969 8.058 7.899 1.00 95.69 120 GLY A 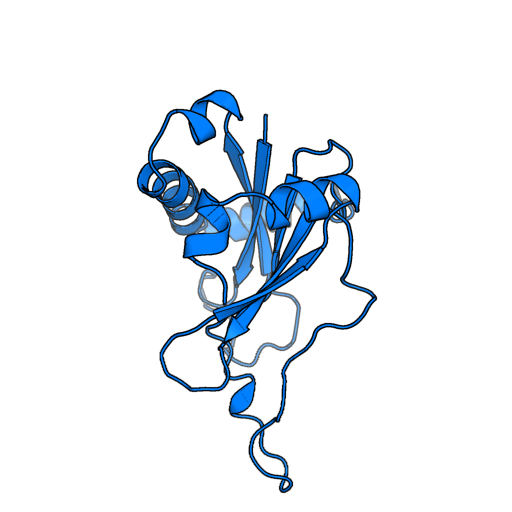CA 1
ATOM 938 C C . GLY A 1 120 ? -1.242 6.903 7.200 1.00 95.69 120 GLY A C 1
ATOM 939 O O . GLY A 1 120 ? -1.576 6.563 6.061 1.00 95.69 120 GLY A O 1
ATOM 940 N N . LYS A 1 121 ? -0.239 6.273 7.826 1.00 96.12 121 LYS A N 1
ATOM 941 C CA . LYS A 1 121 ? 0.435 5.093 7.264 1.00 96.12 121 LYS A CA 1
ATOM 942 C C . LYS A 1 121 ? -0.324 3.810 7.599 1.00 96.12 121 LYS A C 1
ATOM 944 O O . LYS A 1 121 ? -0.563 3.513 8.764 1.00 96.12 121 LYS A O 1
ATOM 949 N N . ILE A 1 122 ? -0.557 2.983 6.580 1.00 96.00 122 ILE A N 1
ATOM 950 C CA . ILE A 1 122 ? -0.985 1.588 6.741 1.00 96.00 122 ILE A CA 1
ATOM 951 C C . ILE A 1 122 ? 0.028 0.668 6.051 1.00 96.00 122 ILE A C 1
ATOM 953 O O . ILE A 1 122 ? 0.465 0.933 4.925 1.00 96.00 122 ILE A O 1
ATOM 957 N N . SER A 1 123 ? 0.422 -0.413 6.722 1.00 95.81 123 SER A N 1
ATOM 958 C CA . SER A 1 123 ? 1.235 -1.486 6.139 1.00 95.81 123 SER A CA 1
ATOM 959 C C . SER A 1 123 ? 0.539 -2.827 6.306 1.00 95.81 123 SER A C 1
ATOM 961 O O . SER A 1 123 ? 0.160 -3.179 7.415 1.00 95.81 123 SER A O 1
ATOM 963 N N . ALA A 1 124 ? 0.404 -3.577 5.212 1.00 95.19 124 ALA A N 1
ATOM 964 C CA . ALA A 1 124 ? -0.218 -4.897 5.232 1.00 95.19 124 ALA A CA 1
ATOM 965 C C . ALA A 1 124 ? 0.816 -6.026 5.142 1.00 95.19 124 ALA A C 1
ATOM 967 O O . ALA A 1 124 ? 1.718 -5.997 4.294 1.00 95.19 124 ALA A O 1
ATOM 968 N N . PHE A 1 125 ? 0.648 -7.046 5.976 1.00 95.06 125 PHE A N 1
ATOM 969 C CA . PHE A 1 125 ? 1.462 -8.259 6.008 1.00 95.06 125 PHE A CA 1
ATOM 970 C C . PHE A 1 125 ? 0.565 -9.496 5.908 1.00 95.06 125 PHE A C 1
ATOM 972 O O . PHE A 1 125 ? -0.603 -9.426 6.293 1.00 95.06 125 PHE A O 1
ATOM 979 N N . PRO A 1 126 ? 1.062 -10.626 5.368 1.00 94.88 126 PRO A N 1
ATOM 980 C CA . PRO A 1 126 ? 0.330 -11.880 5.509 1.00 94.88 126 PRO A CA 1
ATOM 981 C C . PRO A 1 126 ? 0.140 -12.164 6.996 1.00 94.88 126 PRO A C 1
ATOM 983 O O . PRO A 1 126 ? 1.050 -11.895 7.773 1.00 94.88 126 PRO A O 1
ATOM 986 N N . GLY A 1 127 ? -1.000 -12.708 7.397 1.00 94.06 127 GLY A N 1
ATOM 987 C CA . GLY A 1 127 ? -1.134 -13.267 8.731 1.00 94.06 127 GLY A CA 1
ATOM 988 C C . GLY A 1 127 ? -0.312 -14.546 8.869 1.00 94.06 127 GLY A C 1
ATOM 989 O O . GLY A 1 127 ? -0.055 -15.266 7.896 1.00 94.06 127 GLY A O 1
ATOM 990 N N . ARG A 1 128 ? 0.126 -14.843 10.092 1.00 91.81 128 ARG A N 1
ATOM 991 C CA . ARG A 1 128 ? 1.005 -15.990 10.341 1.00 91.81 128 ARG A CA 1
ATOM 992 C C . ARG A 1 128 ? 0.315 -17.335 10.114 1.00 91.81 128 ARG A C 1
ATOM 994 O O . ARG A 1 128 ? 0.948 -18.259 9.620 1.00 91.81 128 ARG A O 1
ATOM 1001 N N . GLU A 1 129 ? -0.956 -17.484 10.455 1.00 87.94 129 GLU A N 1
ATOM 1002 C CA . GLU A 1 129 ? -1.609 -18.803 10.530 1.00 87.94 129 GLU A CA 1
ATOM 1003 C C . GLU A 1 129 ? -2.058 -19.383 9.170 1.00 87.94 129 GLU A C 1
ATOM 1005 O O . GLU A 1 129 ? -2.747 -20.394 9.137 1.00 87.94 129 GLU A O 1
ATOM 1010 N N . GLU A 1 130 ? -1.672 -18.769 8.040 1.00 80.38 130 GLU A N 1
ATOM 1011 C CA . GLU A 1 130 ? -1.969 -19.231 6.660 1.00 80.38 130 GLU A CA 1
ATOM 1012 C C . GLU A 1 130 ? -3.461 -19.457 6.351 1.00 80.38 130 GLU A C 1
ATOM 1014 O O . GLU A 1 130 ? -3.824 -20.024 5.326 1.00 80.38 130 GLU A O 1
ATOM 1019 N N . ASN A 1 131 ? -4.346 -18.931 7.192 1.00 88.06 131 ASN A N 1
ATOM 1020 C CA . ASN A 1 131 ? -5.800 -18.987 7.050 1.00 88.06 131 ASN A CA 1
ATOM 1021 C C . ASN A 1 131 ? -6.364 -17.854 6.169 1.00 88.06 131 ASN A C 1
ATOM 1023 O O . ASN A 1 131 ? -7.570 -17.617 6.154 1.00 88.06 131 ASN A O 1
ATOM 1027 N N . GLY A 1 132 ? -5.493 -17.132 5.459 1.00 89.56 132 GLY A N 1
ATOM 1028 C CA . GLY A 1 132 ? -5.854 -15.964 4.660 1.00 89.56 132 GLY A CA 1
ATOM 1029 C C . GLY A 1 132 ? -6.011 -14.663 5.453 1.00 89.56 132 GLY A C 1
ATOM 1030 O O . GLY A 1 132 ? -6.418 -13.665 4.858 1.00 89.56 132 GLY A O 1
ATOM 1031 N N . SER A 1 133 ? -5.683 -14.638 6.752 1.00 93.19 133 SER A N 1
ATOM 1032 C CA . SER A 1 133 ? -5.686 -13.397 7.530 1.00 93.19 133 SER A CA 1
ATOM 1033 C C . SER A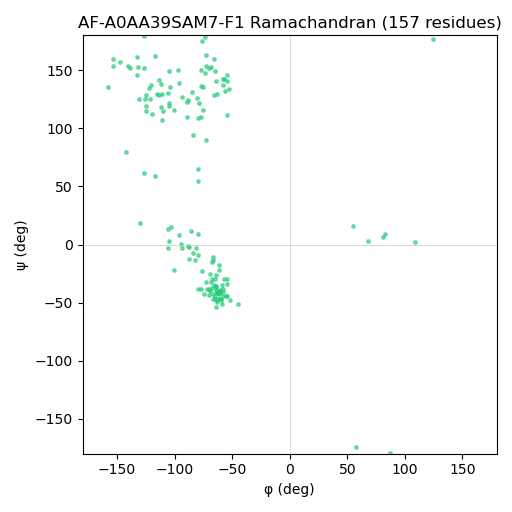 1 133 ? -4.613 -12.413 7.055 1.00 93.19 133 SER A C 1
ATOM 1035 O O . SER A 1 133 ? -3.640 -12.768 6.376 1.00 93.19 133 SER A O 1
ATOM 1037 N N . VAL A 1 134 ? -4.817 -11.142 7.395 1.00 94.75 134 VAL A N 1
ATOM 1038 C CA . VAL A 1 134 ? -3.922 -10.034 7.063 1.00 94.75 134 VAL A CA 1
ATOM 1039 C C . VAL A 1 134 ? -3.662 -9.241 8.329 1.00 94.75 134 VAL A C 1
ATOM 1041 O O . VAL A 1 134 ? -4.601 -8.746 8.946 1.00 94.75 134 VAL A O 1
ATOM 1044 N N . ASP A 1 135 ? -2.390 -9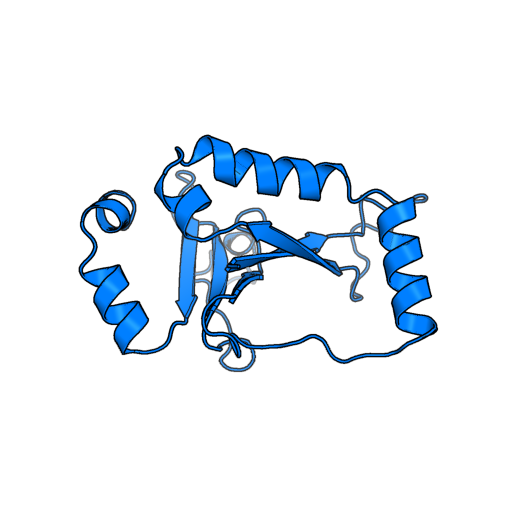.068 8.667 1.00 94.81 135 ASP A N 1
ATOM 1045 C CA . ASP A 1 135 ? -1.986 -8.197 9.763 1.00 94.81 135 ASP A CA 1
ATOM 1046 C C . ASP A 1 135 ? -1.803 -6.779 9.209 1.00 94.81 135 ASP A C 1
ATOM 1048 O O . ASP A 1 135 ? -1.026 -6.558 8.268 1.00 94.81 135 ASP A O 1
ATOM 1052 N N . LEU A 1 136 ? -2.507 -5.807 9.790 1.00 95.06 136 LEU A N 1
ATOM 1053 C CA . LEU A 1 136 ? -2.358 -4.393 9.457 1.00 95.06 136 LEU A CA 1
ATOM 1054 C C . LEU A 1 136 ? -1.589 -3.671 10.565 1.00 95.06 136 LEU A C 1
ATOM 1056 O O . LEU A 1 136 ? -2.020 -3.620 11.711 1.00 95.06 136 LEU A O 1
ATOM 1060 N N . GLU A 1 137 ? -0.466 -3.052 10.212 1.00 95.69 137 GLU A N 1
ATOM 1061 C CA . GLU A 1 137 ? 0.132 -2.007 11.041 1.00 95.69 137 GLU A CA 1
ATOM 1062 C C . GLU A 1 137 ? -0.465 -0.660 10.622 1.00 95.69 137 GLU A C 1
ATOM 1064 O O . GLU A 1 137 ? -0.175 -0.162 9.528 1.00 95.69 137 GLU A O 1
ATOM 1069 N N . VAL A 1 138 ? -1.289 -0.079 11.494 1.00 95.88 138 VAL A N 1
ATOM 1070 C CA . VAL A 1 138 ? -1.954 1.216 11.299 1.00 95.88 138 VAL A CA 1
ATOM 1071 C C . VAL A 1 138 ? -1.274 2.262 12.183 1.00 95.88 138 VAL A C 1
ATOM 1073 O O . VAL A 1 138 ? -1.036 2.027 13.365 1.00 95.88 138 VAL A O 1
ATOM 1076 N N . VAL A 1 139 ? -0.913 3.409 11.609 1.00 96.62 139 VAL A N 1
ATOM 1077 C CA . VAL A 1 139 ? -0.307 4.533 12.334 1.00 96.62 139 VAL A CA 1
ATOM 1078 C C . VAL A 1 139 ? -1.144 5.774 12.074 1.00 96.62 139 VAL A C 1
ATOM 1080 O O . VAL A 1 139 ? -1.216 6.253 10.943 1.00 96.62 139 VAL A O 1
ATOM 1083 N N . LEU A 1 140 ? -1.764 6.281 13.134 1.00 97.00 140 LEU A N 1
ATOM 1084 C CA . LEU A 1 140 ? -2.650 7.439 13.113 1.00 97.00 140 LEU A CA 1
ATOM 1085 C C . LEU A 1 140 ? -2.287 8.397 14.251 1.00 97.00 140 LEU A C 1
ATOM 1087 O O . LEU A 1 140 ? -1.620 8.005 15.215 1.00 97.00 140 LEU A O 1
ATOM 1091 N N . ALA A 1 141 ? -2.726 9.648 14.146 1.00 95.81 141 ALA A N 1
ATOM 1092 C CA . ALA A 1 141 ? -2.719 10.579 15.265 1.00 95.81 141 ALA A CA 1
ATOM 1093 C C . ALA A 1 141 ? -3.477 9.973 16.470 1.00 95.81 141 ALA A C 1
ATOM 1095 O O . ALA A 1 141 ? -4.463 9.265 16.253 1.00 95.81 141 ALA A O 1
ATOM 1096 N N . PRO A 1 142 ? -3.059 10.243 17.725 1.00 96.94 142 PRO A N 1
ATOM 1097 C CA . PRO A 1 142 ? -3.630 9.591 18.908 1.00 96.94 142 PRO A CA 1
ATOM 1098 C C . PRO A 1 142 ? -5.158 9.655 18.983 1.00 96.94 142 PRO A C 1
ATOM 1100 O O . PRO A 1 142 ? -5.796 8.622 19.151 1.00 96.94 142 PRO A O 1
ATOM 1103 N N . ASP A 1 143 ? -5.741 10.835 18.767 1.00 97.12 143 ASP A N 1
ATOM 1104 C CA . ASP A 1 143 ? -7.195 11.028 18.833 1.00 97.12 143 ASP A CA 1
ATOM 1105 C C . ASP A 1 143 ? -7.928 10.263 17.720 1.00 97.12 143 ASP A C 1
ATOM 1107 O O . ASP A 1 143 ? -9.015 9.733 17.928 1.00 97.12 143 ASP A O 1
ATOM 1111 N N . THR A 1 144 ? -7.320 10.166 16.534 1.00 96.94 144 THR A N 1
ATOM 1112 C CA . THR A 1 144 ? -7.871 9.402 15.406 1.00 96.94 144 THR A CA 1
ATOM 1113 C C . THR A 1 144 ? -7.776 7.899 15.648 1.00 96.94 144 THR A C 1
ATOM 1115 O O . THR A 1 144 ? -8.705 7.178 15.302 1.00 96.94 144 THR A O 1
ATOM 1118 N N . MET A 1 145 ? -6.681 7.423 16.250 1.00 97.75 145 MET A N 1
ATOM 1119 C CA . MET A 1 145 ? -6.552 6.014 16.621 1.00 97.75 145 MET A CA 1
ATOM 1120 C C . MET A 1 145 ? -7.576 5.637 17.691 1.00 97.75 145 MET A C 1
ATOM 1122 O O . MET A 1 145 ? -8.278 4.652 17.515 1.00 97.75 145 MET A O 1
ATOM 1126 N N . ALA A 1 146 ? -7.716 6.452 18.741 1.00 98.19 146 ALA A N 1
ATOM 1127 C CA . ALA A 1 146 ? -8.699 6.213 19.795 1.00 98.19 146 ALA A CA 1
ATOM 1128 C C . ALA A 1 146 ? -10.128 6.138 19.229 1.00 98.19 146 ALA A C 1
ATOM 1130 O O . ALA A 1 146 ? -10.872 5.218 19.545 1.00 98.19 146 ALA A O 1
ATOM 1131 N N . ALA A 1 147 ? -10.486 7.051 18.320 1.00 97.88 147 ALA A N 1
ATOM 1132 C CA . ALA A 1 147 ? -11.788 7.015 17.659 1.00 97.88 147 ALA A CA 1
ATOM 1133 C C . ALA A 1 147 ? -11.988 5.764 16.781 1.00 97.88 147 ALA A C 1
ATOM 1135 O O . ALA A 1 147 ? -13.099 5.249 16.715 1.00 97.88 147 ALA A O 1
ATOM 1136 N N . LEU A 1 148 ? -10.936 5.276 16.109 1.00 96.81 148 LEU A N 1
ATOM 1137 C CA . LEU A 1 148 ? -10.992 4.052 15.301 1.00 96.81 148 LEU A CA 1
ATOM 1138 C C . LEU A 1 148 ? -11.141 2.795 16.174 1.00 96.81 148 LEU A C 1
ATOM 1140 O O . LEU A 1 148 ? -11.860 1.876 15.799 1.00 96.81 148 LEU A O 1
ATOM 1144 N N . GLU A 1 149 ? -10.465 2.756 17.324 1.00 97.00 149 GLU A N 1
ATOM 1145 C CA . GLU A 1 149 ? -10.546 1.657 18.296 1.00 97.00 149 GLU A CA 1
ATOM 1146 C C . GLU A 1 149 ? -11.928 1.576 18.972 1.00 97.00 149 GLU A C 1
ATOM 1148 O O . GLU A 1 149 ? -12.382 0.479 19.299 1.00 97.00 149 GLU A O 1
ATOM 1153 N N . ASP A 1 150 ? -12.617 2.711 19.121 1.00 97.88 150 ASP A N 1
ATOM 1154 C CA . ASP A 1 150 ? -13.984 2.794 19.653 1.00 97.88 150 ASP A CA 1
ATOM 1155 C C . ASP A 1 150 ? -15.081 2.550 18.587 1.00 97.88 150 ASP A C 1
ATOM 1157 O O . ASP A 1 150 ? -16.267 2.451 18.922 1.00 97.88 150 ASP A O 1
ATOM 1161 N N . ASP A 1 151 ? -14.728 2.442 17.300 1.00 97.38 151 ASP A N 1
ATOM 1162 C CA . ASP A 1 151 ? -15.687 2.251 16.207 1.00 97.38 151 ASP A CA 1
ATOM 1163 C C . ASP A 1 151 ? -16.145 0.784 16.096 1.00 97.38 151 ASP A C 1
ATOM 1165 O O . ASP A 1 151 ? -15.416 -0.109 15.655 1.00 97.38 151 ASP A O 1
ATOM 1169 N N . PHE A 1 152 ? -17.400 0.524 16.471 1.00 96.69 152 PHE A N 1
ATOM 1170 C CA . PHE A 1 152 ? -17.969 -0.825 16.452 1.00 96.69 152 PHE A CA 1
ATOM 1171 C C . PHE A 1 152 ? -18.097 -1.437 15.052 1.00 96.69 152 PHE A C 1
ATOM 1173 O O . PHE A 1 152 ? -18.055 -2.660 14.943 1.00 96.69 152 PHE A O 1
ATOM 1180 N N . GLU A 1 153 ? -18.289 -0.640 13.997 1.00 94.50 153 GLU A N 1
ATOM 1181 C CA . GLU A 1 153 ? -18.380 -1.156 12.626 1.00 94.50 153 GLU A CA 1
ATOM 1182 C C . GLU A 1 153 ? -17.008 -1.650 12.162 1.00 94.50 153 GLU A C 1
ATOM 1184 O O . GLU A 1 153 ? -16.891 -2.744 11.610 1.00 94.50 153 GLU A O 1
ATOM 1189 N N . PHE A 1 154 ? -15.951 -0.889 12.445 1.00 94.31 154 PHE A N 1
ATOM 1190 C CA . PHE A 1 154 ? -14.584 -1.279 12.123 1.00 94.31 154 PHE A CA 1
ATOM 1191 C C . PHE A 1 154 ? -14.128 -2.498 12.933 1.00 94.31 154 PHE A C 1
ATOM 1193 O O . PHE A 1 154 ? -13.608 -3.467 12.370 1.00 94.31 154 PHE A O 1
ATOM 1200 N N . MET A 1 155 ? -14.372 -2.492 14.246 1.00 96.25 155 MET A N 1
ATOM 1201 C CA . MET A 1 155 ? -13.901 -3.545 15.149 1.00 96.25 155 MET A CA 1
ATOM 1202 C C . MET A 1 155 ? -14.560 -4.911 14.909 1.00 96.25 155 MET A C 1
ATOM 1204 O O . MET A 1 155 ? -14.026 -5.925 15.346 1.00 96.25 155 MET A O 1
ATOM 1208 N N . GLN A 1 156 ? -15.653 -4.989 14.141 1.00 95.56 156 GLN A N 1
ATOM 1209 C CA . GLN A 1 156 ? -16.206 -6.267 13.664 1.00 95.56 156 GLN A CA 1
ATOM 1210 C C . GLN A 1 156 ? -15.242 -7.061 12.767 1.00 95.56 156 GLN A C 1
ATOM 1212 O O . GLN A 1 156 ? -15.397 -8.276 12.634 1.00 95.56 156 GLN A O 1
ATOM 1217 N N . TYR A 1 157 ? -14.265 -6.394 12.147 1.00 91.81 157 TYR A N 1
ATOM 1218 C CA . TYR A 1 157 ? -13.314 -6.997 11.208 1.00 91.81 157 TYR A CA 1
ATOM 1219 C C . TYR A 1 157 ? -11.909 -7.189 11.793 1.00 91.81 157 TYR A C 1
ATOM 1221 O O . TYR A 1 157 ? -11.034 -7.719 11.105 1.00 91.81 157 TYR A O 1
ATOM 1229 N N . VAL A 1 158 ? -11.681 -6.754 13.034 1.00 91.94 158 VAL A N 1
ATOM 1230 C CA . VAL A 1 158 ? -10.372 -6.766 13.699 1.00 91.94 158 VAL A CA 1
ATOM 1231 C C . VAL A 1 158 ? -10.402 -7.741 14.876 1.00 91.94 158 VAL A C 1
ATOM 1233 O O . VAL A 1 158 ? -11.409 -7.855 15.570 1.00 91.94 158 VAL A O 1
ATOM 1236 N N . SER A 1 159 ? -9.299 -8.461 15.089 1.00 85.94 159 SER A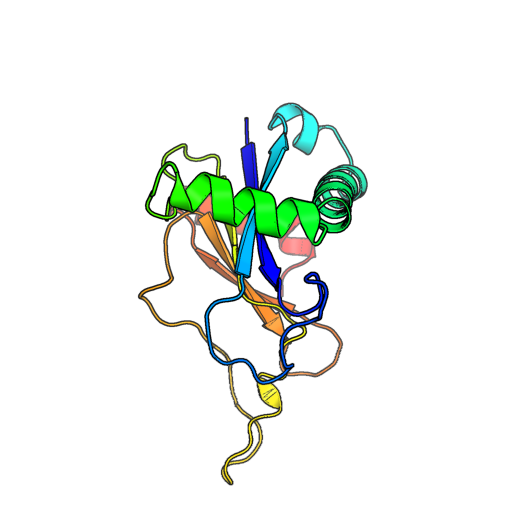 N 1
ATOM 1237 C CA . SER A 1 159 ? -9.128 -9.458 16.157 1.00 85.94 159 SER A CA 1
ATOM 1238 C C . SER A 1 159 ? -7.842 -9.249 16.933 1.00 85.94 159 SER A C 1
ATOM 1240 O O . SER A 1 159 ? -6.839 -8.931 16.252 1.00 85.94 159 SER A O 1
#

Organism: Acer saccharum (NCBI:txid4024)